Protein AF-A0AAD6N880-F1 (afdb_monomer_lite)

Secondary structure (DSSP, 8-state):
--HHHHHHHHHHHH---SS-----EEEEE--HHHHIIIIIS-TT-SS--EEESSS--TT-S-EEEEEEHHHHHHHH--EEEEETTEEEEE--SEEEEEEEGGGTEEEEEEE-

Foldseek 3Di:
DDLVVVLVVCLQQVADDPPDRRPQKDKDQAAPVCCCCQQAVDPQAPDGWDKPPPDDDLPDQKIKTKDAQVRVCSRNNFHFHDDPPDTDTDGWHIKMKMDGSPRSMIMIGTDD

Structure (mmCIF, N/CA/C/O backbone):
data_AF-A0AAD6N880-F1
#
_entry.id   AF-A0AAD6N880-F1
#
loop_
_atom_site.group_PDB
_atom_site.id
_atom_site.type_symbol
_atom_site.label_atom_id
_atom_site.label_alt_id
_atom_site.label_comp_id
_atom_site.label_asym_id
_atom_site.label_entity_id
_atom_site.label_seq_id
_atom_site.pdbx_PDB_ins_code
_atom_site.Cartn_x
_atom_site.Cartn_y
_atom_site.Cartn_z
_atom_site.occupancy
_atom_site.B_iso_or_equiv
_atom_site.auth_seq_id
_atom_site.auth_comp_id
_atom_site.auth_asym_id
_atom_site.auth_atom_id
_atom_site.pdbx_PDB_model_num
ATOM 1 N N . MET A 1 1 ? 8.605 -5.962 10.266 1.00 63.88 1 MET A N 1
ATOM 2 C CA . MET A 1 1 ? 9.066 -5.805 8.867 1.00 63.88 1 MET A CA 1
ATOM 3 C C . MET A 1 1 ? 9.481 -4.356 8.681 1.00 63.88 1 MET A C 1
ATOM 5 O O . MET A 1 1 ? 8.839 -3.508 9.282 1.00 63.88 1 MET A O 1
ATOM 9 N N . ASP A 1 2 ? 10.536 -4.065 7.920 1.00 77.88 2 ASP A N 1
ATOM 10 C CA . ASP A 1 2 ? 11.019 -2.689 7.718 1.00 77.88 2 ASP A CA 1
ATOM 11 C C . ASP A 1 2 ? 10.806 -2.175 6.276 1.00 77.88 2 ASP A C 1
ATOM 13 O O . ASP A 1 2 ? 10.476 -2.927 5.353 1.00 77.88 2 ASP A O 1
ATOM 17 N N . LYS A 1 3 ? 11.001 -0.865 6.069 1.00 77.12 3 LYS A N 1
ATOM 18 C CA . LYS A 1 3 ? 10.862 -0.201 4.759 1.00 77.12 3 LYS A CA 1
ATOM 19 C C . LYS A 1 3 ? 11.736 -0.832 3.671 1.00 77.12 3 LYS A C 1
ATOM 21 O O . LYS A 1 3 ? 11.316 -0.907 2.514 1.00 77.12 3 LYS A O 1
ATOM 26 N N . LYS A 1 4 ? 12.954 -1.253 4.017 1.00 80.75 4 LYS A N 1
ATOM 27 C CA . LYS A 1 4 ? 13.908 -1.813 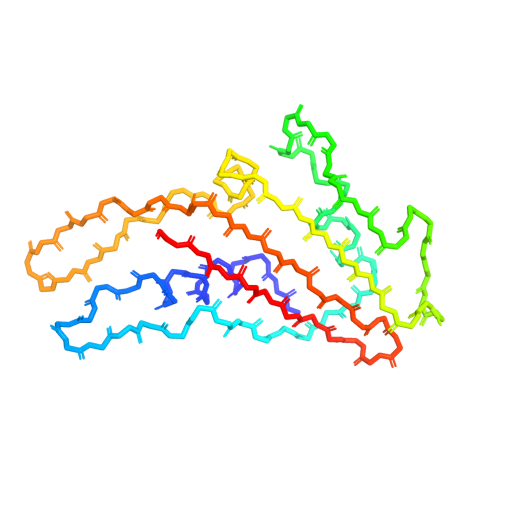3.056 1.00 80.75 4 LYS A CA 1
ATOM 28 C C . LYS A 1 4 ? 13.388 -3.147 2.527 1.00 80.75 4 LYS A C 1
ATOM 30 O O . LYS A 1 4 ? 13.339 -3.338 1.316 1.00 80.75 4 LYS A O 1
ATOM 35 N N . GLN A 1 5 ? 12.899 -4.005 3.419 1.00 81.19 5 GLN A N 1
ATOM 36 C CA . GLN A 1 5 ? 12.298 -5.291 3.069 1.00 81.19 5 GLN A CA 1
ATOM 37 C C . GLN A 1 5 ? 11.083 -5.135 2.144 1.00 81.19 5 GLN A C 1
ATOM 39 O O . GLN A 1 5 ? 10.911 -5.930 1.219 1.00 81.19 5 GLN A O 1
ATOM 44 N N . ILE A 1 6 ? 10.255 -4.104 2.354 1.00 80.19 6 ILE A N 1
ATOM 45 C CA . ILE A 1 6 ? 9.132 -3.792 1.455 1.00 80.19 6 ILE A CA 1
ATOM 46 C C . ILE A 1 6 ? 9.654 -3.372 0.076 1.00 80.19 6 ILE A C 1
ATOM 48 O O . ILE A 1 6 ? 9.222 -3.923 -0.937 1.00 80.19 6 ILE A O 1
ATOM 52 N N . GLY A 1 7 ? 10.621 -2.452 0.031 1.00 78.62 7 GLY A N 1
ATOM 53 C CA . GLY A 1 7 ? 11.231 -1.993 -1.219 1.00 78.62 7 GLY A CA 1
ATOM 54 C C . GLY A 1 7 ? 11.875 -3.122 -2.030 1.00 78.62 7 GLY A C 1
ATOM 55 O O . GLY A 1 7 ? 11.717 -3.172 -3.249 1.00 78.62 7 GLY A O 1
ATOM 56 N N . ASP A 1 8 ? 12.542 -4.068 -1.368 1.00 82.25 8 ASP A N 1
ATOM 57 C CA . ASP A 1 8 ? 13.169 -5.218 -2.028 1.00 82.25 8 ASP A CA 1
ATOM 58 C C . ASP A 1 8 ? 12.125 -6.172 -2.629 1.00 82.25 8 ASP A C 1
ATOM 60 O O . ASP A 1 8 ? 12.288 -6.639 -3.760 1.00 82.25 8 ASP A O 1
ATOM 64 N N . ARG A 1 9 ? 11.004 -6.405 -1.932 1.00 78.88 9 ARG A N 1
ATOM 65 C CA . ARG A 1 9 ? 9.887 -7.209 -2.461 1.00 78.88 9 ARG A CA 1
ATOM 66 C C . ARG A 1 9 ? 9.222 -6.549 -3.666 1.00 78.88 9 ARG A C 1
ATOM 68 O O . ARG A 1 9 ? 8.913 -7.238 -4.635 1.00 78.88 9 ARG A O 1
ATOM 75 N N . VAL A 1 10 ? 9.046 -5.229 -3.631 1.00 76.44 10 VAL A N 1
ATOM 76 C CA . VAL A 1 10 ? 8.520 -4.455 -4.767 1.00 76.44 10 VAL A CA 1
ATOM 77 C C . VAL A 1 10 ? 9.462 -4.556 -5.962 1.00 76.44 10 VAL A C 1
ATOM 79 O O . VAL A 1 10 ? 9.025 -4.859 -7.066 1.00 76.44 10 VAL A O 1
ATOM 82 N N . LYS A 1 11 ? 10.769 -4.378 -5.759 1.00 75.50 11 LYS A N 1
ATOM 83 C CA . LYS A 1 11 ? 11.759 -4.513 -6.839 1.00 75.50 11 LYS A CA 1
ATOM 84 C C . LYS A 1 11 ? 11.762 -5.906 -7.455 1.00 75.50 11 LYS A C 1
ATOM 86 O O . LYS A 1 11 ? 11.812 -6.023 -8.677 1.00 75.50 11 LYS A O 1
ATOM 91 N N . ALA A 1 12 ? 11.674 -6.949 -6.631 1.00 75.25 12 ALA A N 1
ATOM 92 C CA . ALA A 1 12 ? 11.560 -8.323 -7.109 1.00 75.25 12 ALA A CA 1
ATOM 93 C C . ALA A 1 12 ? 10.281 -8.532 -7.941 1.00 75.25 12 ALA A C 1
ATOM 95 O O . ALA A 1 12 ? 10.332 -9.186 -8.979 1.00 75.25 12 ALA A O 1
ATOM 96 N N . ALA A 1 13 ? 9.163 -7.917 -7.542 1.00 71.44 13 ALA A N 1
ATOM 97 C CA . ALA A 1 13 ? 7.916 -7.916 -8.308 1.00 71.44 13 ALA A CA 1
ATOM 98 C C . ALA A 1 13 ? 8.003 -7.135 -9.634 1.00 71.44 13 ALA A C 1
ATOM 100 O O . ALA A 1 13 ? 7.179 -7.343 -10.518 1.00 71.44 13 ALA A O 1
ATOM 101 N N . LEU A 1 14 ? 9.002 -6.270 -9.825 1.00 69.25 14 LEU A N 1
ATOM 102 C CA . LEU A 1 14 ? 9.213 -5.518 -11.069 1.00 69.25 14 LEU A CA 1
ATOM 103 C C . LEU A 1 14 ? 10.295 -6.124 -11.984 1.00 69.25 14 LEU A C 1
ATOM 105 O O . LEU A 1 14 ? 10.435 -5.674 -13.115 1.00 69.25 14 LEU A O 1
ATOM 109 N N . ALA A 1 15 ? 11.025 -7.156 -11.534 1.00 68.25 15 ALA A N 1
ATOM 110 C CA . ALA A 1 15 ? 12.071 -7.883 -12.271 1.00 68.25 15 ALA A CA 1
ATOM 111 C C . ALA A 1 15 ? 11.705 -8.279 -13.725 1.00 68.25 15 ALA A C 1
ATOM 113 O O . ALA A 1 15 ? 10.754 -9.008 -13.963 1.00 68.25 15 ALA A O 1
ATOM 114 N N . LEU A 1 16 ? 12.478 -7.885 -14.737 1.00 62.75 16 LEU A N 1
ATOM 115 C CA . LEU A 1 16 ? 12.174 -8.292 -16.115 1.00 62.75 16 LEU A CA 1
ATOM 116 C C . LEU A 1 16 ? 12.404 -9.800 -16.293 1.00 62.75 16 LEU A C 1
ATOM 118 O O . LEU A 1 16 ? 13.547 -10.249 -16.382 1.00 62.75 16 LEU A O 1
ATOM 122 N N . ASN A 1 17 ? 11.321 -10.568 -16.388 1.00 61.41 17 ASN A N 1
ATOM 123 C CA . ASN A 1 17 ? 11.355 -11.992 -16.692 1.00 61.41 17 ASN A CA 1
ATOM 124 C C . ASN A 1 17 ? 11.024 -12.221 -18.169 1.00 61.41 17 ASN A C 1
ATOM 126 O O . ASN A 1 17 ? 10.001 -11.771 -18.674 1.00 61.41 17 ASN A O 1
ATOM 130 N N . LYS A 1 18 ? 11.905 -12.941 -18.875 1.00 51.81 18 LYS A N 1
ATOM 131 C CA . LYS A 1 18 ? 11.849 -13.114 -20.340 1.00 51.81 18 LYS A CA 1
ATOM 132 C C . LYS A 1 18 ? 10.547 -13.765 -20.838 1.00 51.81 18 LYS A C 1
ATOM 134 O O . LYS A 1 18 ? 10.148 -13.508 -21.967 1.00 51.81 18 LYS A O 1
ATOM 139 N N . TYR A 1 19 ? 9.906 -14.592 -20.008 1.00 53.75 19 TYR A N 1
ATOM 140 C CA . TYR A 1 19 ? 8.728 -15.384 -20.384 1.00 53.75 19 TYR A CA 1
ATOM 141 C C . TYR A 1 19 ? 7.609 -15.386 -19.329 1.00 53.75 19 TYR A C 1
ATOM 143 O O . TYR A 1 19 ? 6.661 -16.152 -19.461 1.00 53.75 19 TYR A O 1
ATOM 151 N N . ALA A 1 20 ? 7.713 -14.581 -18.267 1.00 52.75 20 ALA A N 1
ATOM 152 C CA . ALA A 1 20 ? 6.742 -14.596 -17.174 1.00 52.75 20 ALA A CA 1
ATOM 153 C C . ALA A 1 20 ? 6.414 -13.180 -16.700 1.00 52.75 20 ALA A C 1
ATOM 155 O O . ALA A 1 20 ? 7.302 -12.342 -16.553 1.00 52.75 20 ALA A O 1
ATOM 156 N N . LEU A 1 21 ? 5.135 -12.943 -16.408 1.00 54.72 21 LEU A N 1
ATOM 157 C CA . LEU A 1 21 ? 4.719 -11.813 -15.587 1.00 54.72 21 LEU A CA 1
ATOM 158 C C . LEU A 1 21 ? 5.177 -12.083 -14.153 1.00 54.72 21 LEU A C 1
ATOM 160 O O . LEU A 1 21 ? 4.976 -13.179 -13.624 1.00 54.72 21 LEU A O 1
ATOM 164 N N . ASN A 1 22 ? 5.789 -11.099 -13.505 1.00 64.38 22 ASN A N 1
ATOM 165 C CA . ASN A 1 22 ? 6.071 -11.235 -12.083 1.00 64.38 22 ASN A CA 1
ATOM 166 C C . ASN A 1 22 ? 4.789 -11.237 -11.270 1.00 64.38 22 ASN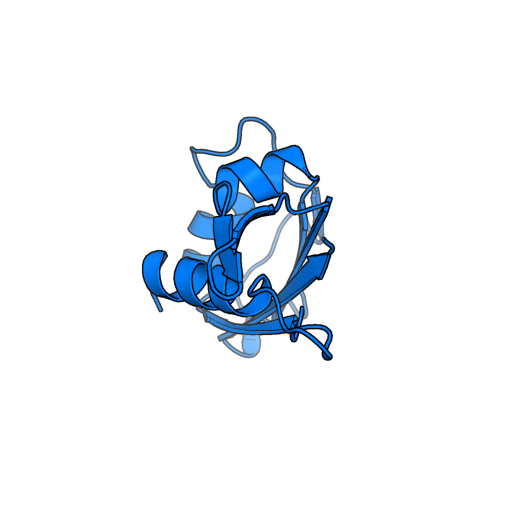 A C 1
ATOM 168 O O . ASN A 1 22 ? 3.787 -10.629 -11.646 1.00 64.38 22 ASN A O 1
ATOM 172 N N . ARG A 1 23 ? 4.864 -11.837 -10.080 1.00 62.88 23 ARG A N 1
ATOM 173 C CA . ARG A 1 23 ? 3.843 -11.615 -9.062 1.00 62.88 23 ARG A CA 1
ATOM 174 C C . ARG A 1 23 ? 3.785 -10.133 -8.721 1.00 62.88 23 ARG A C 1
ATOM 176 O O . ARG A 1 23 ? 4.679 -9.606 -8.073 1.00 62.88 23 ARG A O 1
ATOM 183 N N . THR A 1 24 ? 2.683 -9.509 -9.102 1.00 76.75 24 THR A N 1
ATOM 184 C CA . THR A 1 24 ? 2.325 -8.133 -8.760 1.00 76.75 24 THR A CA 1
ATOM 185 C C . THR A 1 24 ? 1.620 -8.018 -7.408 1.00 76.75 24 THR A C 1
ATOM 187 O O . THR A 1 24 ? 1.233 -6.925 -7.004 1.00 76.75 24 THR A O 1
ATOM 190 N N . VAL A 1 25 ? 1.463 -9.141 -6.697 1.00 85.00 25 VAL A N 1
ATOM 191 C CA . VAL A 1 25 ? 0.839 -9.209 -5.373 1.00 85.00 25 VAL A CA 1
ATOM 192 C C . VAL A 1 25 ? 1.881 -9.554 -4.323 1.00 85.00 25 VAL A C 1
ATOM 194 O O . VAL A 1 25 ? 2.510 -10.615 -4.382 1.00 85.00 25 VAL A O 1
ATOM 197 N N . ILE A 1 26 ? 2.035 -8.680 -3.333 1.00 86.62 26 ILE A N 1
ATOM 198 C CA . ILE A 1 26 ? 2.997 -8.830 -2.242 1.00 86.62 26 ILE A CA 1
ATOM 199 C C . ILE A 1 26 ? 2.232 -8.923 -0.926 1.00 86.62 26 ILE A C 1
ATOM 201 O O . ILE A 1 26 ? 1.493 -8.013 -0.570 1.00 86.62 26 ILE A O 1
ATOM 205 N N . ASN A 1 27 ? 2.436 -10.008 -0.179 1.00 89.44 27 ASN A N 1
ATOM 206 C CA . ASN A 1 27 ? 1.876 -10.166 1.164 1.00 89.44 27 ASN A CA 1
ATOM 207 C C . ASN A 1 27 ? 2.875 -9.655 2.210 1.00 89.44 27 ASN A C 1
ATOM 209 O O . ASN A 1 27 ? 4.066 -9.970 2.126 1.00 89.44 27 ASN A O 1
ATOM 213 N N . LEU A 1 28 ? 2.398 -8.909 3.201 1.00 90.62 28 LEU A N 1
ATOM 214 C CA . LEU A 1 28 ? 3.180 -8.326 4.289 1.00 90.62 28 LEU A CA 1
ATOM 215 C C . LEU A 1 28 ? 2.566 -8.704 5.642 1.00 90.62 28 LEU A C 1
ATOM 217 O O . LEU A 1 28 ? 1.345 -8.786 5.763 1.00 90.62 28 LEU A O 1
ATOM 221 N N . GLN A 1 29 ? 3.418 -8.887 6.651 1.00 93.00 29 GLN A N 1
ATOM 222 C CA . GLN A 1 29 ? 3.019 -8.896 8.060 1.00 93.00 29 GLN A CA 1
ATOM 223 C C . GLN A 1 29 ? 3.398 -7.550 8.668 1.00 93.00 29 GLN A C 1
ATOM 225 O O . GLN A 1 29 ? 4.560 -7.138 8.587 1.00 93.00 29 GLN A O 1
ATOM 230 N N . ILE A 1 30 ? 2.400 -6.857 9.198 1.00 93.50 30 ILE A N 1
ATOM 231 C CA . ILE A 1 30 ? 2.468 -5.442 9.540 1.00 93.50 30 ILE A CA 1
ATOM 232 C C . ILE A 1 30 ? 1.390 -5.121 10.573 1.00 93.50 30 ILE A C 1
ATOM 234 O O . ILE A 1 30 ? 0.264 -5.595 10.448 1.00 93.50 30 ILE A O 1
ATOM 238 N N . ASP A 1 31 ? 1.743 -4.335 11.584 1.00 93.62 31 ASP A N 1
ATOM 239 C CA . ASP A 1 31 ? 0.792 -3.800 12.557 1.00 93.62 31 ASP A CA 1
ATOM 240 C C . ASP A 1 31 ? 0.163 -2.482 12.071 1.00 93.62 31 ASP A C 1
ATOM 242 O O . ASP A 1 31 ? 0.626 -1.848 11.118 1.00 93.62 31 ASP A O 1
ATOM 246 N N . THR A 1 32 ? -0.921 -2.073 12.725 1.00 94.25 32 THR A N 1
ATOM 247 C CA . THR A 1 32 ? -1.706 -0.890 12.350 1.00 94.25 32 THR A CA 1
ATOM 248 C C . THR A 1 32 ? -0.907 0.404 12.472 1.00 94.25 32 THR A C 1
ATOM 250 O O . THR A 1 32 ? -1.052 1.289 11.627 1.00 94.25 32 THR A O 1
ATOM 253 N N . ALA A 1 33 ? -0.027 0.509 13.471 1.00 93.19 33 ALA A N 1
ATOM 254 C CA . ALA A 1 33 ? 0.801 1.691 13.682 1.00 93.19 33 ALA A CA 1
ATOM 255 C C . ALA A 1 33 ? 1.788 1.887 12.524 1.00 93.19 33 ALA A C 1
ATOM 257 O O . ALA A 1 33 ? 1.841 2.958 11.919 1.00 93.19 33 ALA A O 1
ATOM 258 N N . PHE A 1 34 ? 2.523 0.839 12.151 1.00 92.25 34 PHE A N 1
ATOM 259 C CA . PHE A 1 34 ? 3.445 0.891 11.025 1.00 92.25 34 PHE A CA 1
ATOM 260 C C . PHE A 1 34 ? 2.697 1.050 9.699 1.00 92.25 34 PHE A C 1
ATOM 262 O O . PHE A 1 34 ? 3.164 1.789 8.833 1.00 92.25 34 PHE A O 1
ATOM 269 N N . PHE A 1 35 ? 1.527 0.421 9.533 1.00 94.50 35 PHE A N 1
ATOM 270 C CA . PHE A 1 35 ? 0.685 0.627 8.352 1.00 94.50 35 PHE A CA 1
ATOM 271 C C . PHE A 1 35 ? 0.311 2.100 8.177 1.00 94.50 35 PHE A C 1
ATOM 273 O O . PHE A 1 35 ? 0.529 2.662 7.102 1.00 94.50 35 PHE A O 1
ATOM 280 N N . ARG A 1 36 ? -0.190 2.732 9.240 1.00 93.81 36 ARG A N 1
ATOM 281 C CA . ARG A 1 36 ? -0.584 4.140 9.247 1.00 93.81 36 ARG A CA 1
ATOM 282 C C . ARG A 1 36 ? 0.603 5.049 8.928 1.00 93.81 36 ARG A C 1
ATOM 284 O O . ARG A 1 36 ? 0.544 5.791 7.952 1.00 93.81 36 ARG A O 1
ATOM 291 N N . THR A 1 37 ? 1.714 4.911 9.648 1.00 91.94 37 THR A N 1
ATOM 292 C CA . THR A 1 37 ? 2.914 5.734 9.422 1.00 91.94 37 THR A CA 1
ATOM 293 C C . THR A 1 37 ? 3.502 5.545 8.023 1.00 91.94 37 THR A C 1
ATOM 295 O O . THR A 1 37 ? 3.995 6.491 7.414 1.00 91.94 37 THR A O 1
ATOM 298 N N . PHE A 1 38 ? 3.484 4.319 7.492 1.00 91.19 38 PHE A N 1
ATOM 299 C CA . PHE A 1 38 ? 4.133 4.030 6.218 1.00 91.19 38 PHE A CA 1
ATOM 300 C C . PHE A 1 38 ? 3.264 4.359 5.003 1.00 91.19 38 PHE A C 1
ATOM 302 O O . PHE A 1 38 ? 3.794 4.887 4.027 1.00 91.19 38 PHE A O 1
ATOM 309 N N . PHE A 1 39 ? 1.971 4.031 5.025 1.00 92.19 39 PHE A N 1
ATOM 310 C CA . PHE A 1 39 ? 1.094 4.139 3.853 1.00 92.19 39 PHE A CA 1
ATOM 311 C C . PHE A 1 39 ? 0.161 5.352 3.880 1.00 92.19 39 PHE A C 1
ATOM 313 O O . PHE A 1 39 ? -0.315 5.739 2.818 1.00 92.19 39 PHE A O 1
ATOM 320 N N . VAL A 1 40 ? -0.103 5.941 5.048 1.00 91.38 40 VAL A N 1
ATOM 321 C CA . VAL A 1 40 ? -1.114 7.000 5.209 1.00 91.38 40 VAL A CA 1
ATOM 322 C C . VAL A 1 40 ? -0.451 8.323 5.573 1.00 91.38 40 VAL A C 1
ATOM 324 O O . VAL A 1 40 ? -0.482 9.264 4.786 1.00 91.38 40 VAL A O 1
ATOM 327 N N . ASP A 1 41 ? 0.240 8.354 6.711 1.00 90.50 41 ASP A N 1
ATOM 328 C CA . ASP A 1 41 ? 0.798 9.567 7.324 1.00 90.50 41 ASP A CA 1
ATOM 329 C C . ASP A 1 41 ? 2.263 9.804 6.910 1.00 90.50 41 ASP A C 1
ATOM 331 O O . ASP A 1 41 ? 3.074 10.347 7.659 1.00 90.50 41 ASP A O 1
ATOM 335 N N . ASN A 1 42 ? 2.634 9.343 5.716 1.00 87.31 42 ASN A N 1
ATOM 336 C CA . ASN A 1 42 ? 4.013 9.376 5.249 1.00 87.31 42 ASN A CA 1
ATOM 337 C C . ASN A 1 42 ? 4.396 10.780 4.764 1.00 87.31 42 ASN A C 1
ATOM 339 O O . ASN A 1 42 ? 3.870 11.265 3.763 1.00 87.31 42 ASN A O 1
ATOM 343 N N . ASP A 1 43 ? 5.377 11.390 5.428 1.00 85.19 43 ASP A N 1
ATOM 344 C CA . ASP A 1 43 ? 5.900 12.736 5.157 1.00 85.19 43 ASP A CA 1
ATOM 345 C C . ASP A 1 43 ? 6.490 12.920 3.748 1.00 85.19 43 ASP A C 1
ATOM 347 O O . ASP A 1 43 ? 6.671 14.045 3.283 1.00 85.19 43 ASP A O 1
ATOM 351 N N . LYS A 1 44 ? 6.780 11.821 3.044 1.00 83.06 44 LYS A N 1
ATOM 352 C CA . LYS A 1 44 ? 7.292 11.845 1.666 1.00 83.06 44 LYS A CA 1
ATOM 353 C C . LYS A 1 44 ? 6.207 11.971 0.605 1.00 83.06 44 LYS A C 1
ATOM 355 O O . LYS A 1 44 ? 6.548 12.158 -0.562 1.00 83.06 44 LYS A O 1
ATOM 360 N N . LEU A 1 45 ? 4.937 11.819 0.972 1.00 85.50 45 LEU A N 1
ATOM 361 C CA . LEU A 1 45 ? 3.823 11.945 0.040 1.00 85.50 45 LEU A CA 1
ATOM 362 C C . LEU A 1 45 ? 3.449 13.418 -0.102 1.00 85.50 45 LEU A C 1
ATOM 364 O O . LEU A 1 45 ? 3.104 14.085 0.869 1.00 85.50 45 LEU A O 1
ATOM 368 N N . SER A 1 46 ? 3.479 13.929 -1.332 1.00 85.44 46 SER A N 1
ATOM 369 C CA . SER A 1 46 ? 3.152 15.337 -1.599 1.00 85.44 46 SER A CA 1
ATOM 370 C C . SER A 1 46 ? 1.657 15.650 -1.479 1.00 85.44 46 SER A C 1
ATOM 372 O O . SER A 1 46 ? 1.267 16.817 -1.401 1.00 85.44 46 SER A O 1
ATOM 374 N N . LYS A 1 47 ? 0.805 14.618 -1.492 1.00 87.00 47 LYS A N 1
ATOM 375 C CA . LYS A 1 47 ? -0.655 14.722 -1.403 1.00 87.00 47 LYS A CA 1
ATOM 376 C C . LYS A 1 47 ? -1.233 13.607 -0.531 1.00 87.00 47 LYS A C 1
ATOM 378 O O . LYS A 1 47 ? -0.724 12.484 -0.611 1.00 87.00 47 LYS A O 1
ATOM 383 N N . PRO A 1 48 ? -2.337 13.874 0.194 1.00 86.50 48 PRO A N 1
ATOM 384 C CA . PRO A 1 48 ? -3.073 12.846 0.920 1.00 86.50 48 PRO A CA 1
ATOM 385 C C . PRO A 1 48 ? -3.462 11.671 0.017 1.00 86.50 48 PRO A C 1
ATOM 387 O O . PRO A 1 48 ? -3.768 11.847 -1.168 1.00 86.50 48 PRO A O 1
ATOM 390 N N . VAL A 1 49 ? -3.448 10.468 0.581 1.00 90.00 49 VAL A N 1
ATOM 391 C CA . VAL A 1 49 ? -3.885 9.244 -0.100 1.00 90.00 49 VAL A CA 1
ATOM 392 C C . VAL A 1 49 ? -5.381 9.026 0.082 1.00 90.00 49 VAL A C 1
ATOM 394 O O . VAL A 1 49 ? -5.962 9.427 1.090 1.00 90.00 49 VAL A O 1
ATOM 397 N N . SER A 1 50 ? -6.002 8.366 -0.896 1.00 91.75 50 SER A N 1
ATOM 398 C CA . SER A 1 50 ? -7.373 7.885 -0.745 1.00 91.75 50 SER A CA 1
ATOM 399 C C . SER A 1 50 ? -7.350 6.663 0.165 1.00 91.75 50 SER A C 1
ATOM 401 O O . SER A 1 50 ? -6.757 5.642 -0.190 1.00 91.75 50 SER A O 1
ATOM 403 N N . ILE A 1 51 ? -7.958 6.784 1.343 1.00 94.88 51 ILE A N 1
ATOM 404 C CA . ILE A 1 51 ? -8.070 5.709 2.326 1.00 94.88 51 ILE A CA 1
ATOM 405 C C . ILE A 1 51 ? -9.533 5.460 2.682 1.00 94.88 51 ILE A C 1
ATOM 407 O O . ILE A 1 51 ? -10.305 6.396 2.887 1.00 94.88 51 ILE A O 1
ATOM 411 N N . THR A 1 52 ? -9.914 4.187 2.748 1.00 95.56 52 THR A N 1
ATOM 412 C CA . THR A 1 52 ? -11.257 3.747 3.134 1.00 95.56 52 THR A CA 1
ATOM 413 C C . THR A 1 52 ? -11.168 2.600 4.147 1.00 95.56 52 THR A C 1
ATOM 415 O O . THR A 1 52 ? -10.566 1.574 3.822 1.00 95.56 52 THR A O 1
ATOM 418 N N . PRO A 1 53 ? -11.786 2.714 5.336 1.00 95.00 53 PRO A N 1
ATOM 419 C CA . PRO A 1 53 ? -12.436 3.913 5.880 1.00 95.00 53 PRO A CA 1
ATOM 420 C C . PRO A 1 53 ? -11.415 4.992 6.288 1.00 95.00 53 PRO A C 1
ATOM 422 O O . PRO A 1 53 ? -10.240 4.696 6.490 1.00 95.00 53 PRO A O 1
ATOM 425 N N . THR A 1 54 ? -11.860 6.247 6.408 1.00 91.88 54 THR A N 1
ATOM 426 C CA . THR A 1 54 ? -10.996 7.383 6.793 1.00 91.88 54 THR A CA 1
ATOM 427 C C . THR A 1 54 ? -10.431 7.235 8.205 1.00 91.88 54 THR A C 1
ATOM 429 O O . THR A 1 54 ? -9.259 7.518 8.448 1.00 91.88 54 THR A O 1
ATOM 432 N N . GLU A 1 55 ? -11.252 6.744 9.127 1.00 92.12 55 GLU A N 1
ATOM 433 C CA . GLU A 1 55 ? -10.855 6.405 10.488 1.00 92.12 55 GLU A CA 1
ATOM 434 C C . GLU A 1 55 ? -10.865 4.886 10.641 1.00 92.12 55 GLU A C 1
ATOM 436 O O . GLU A 1 55 ? -11.806 4.217 10.213 1.00 92.12 55 GLU A O 1
ATOM 441 N N . PHE A 1 56 ? -9.794 4.341 11.212 1.00 95.06 56 PHE A N 1
ATOM 442 C CA . PHE A 1 56 ? -9.625 2.909 11.424 1.00 95.06 56 PHE A CA 1
ATOM 443 C C . PHE A 1 56 ? -8.691 2.646 12.603 1.00 95.06 56 PHE A C 1
ATOM 445 O O . PHE A 1 56 ? -7.813 3.458 12.922 1.00 95.06 56 PHE A O 1
ATOM 452 N N . ASP A 1 57 ? -8.865 1.469 13.185 1.00 93.69 57 ASP A N 1
ATOM 453 C CA . ASP A 1 57 ? -8.142 0.937 14.333 1.00 93.69 57 ASP A CA 1
ATOM 454 C C . ASP A 1 57 ? -7.875 -0.574 14.165 1.00 93.69 57 ASP A C 1
ATOM 456 O O . ASP A 1 57 ? -8.123 -1.155 13.104 1.00 93.69 57 ASP A O 1
ATOM 460 N N . ASP A 1 58 ? -7.386 -1.226 15.223 1.00 93.19 58 ASP A N 1
ATOM 461 C CA . ASP A 1 58 ? -7.094 -2.667 15.235 1.00 93.19 58 ASP A CA 1
ATOM 462 C C . ASP A 1 58 ? -8.341 -3.559 15.102 1.00 93.19 58 ASP A C 1
ATOM 464 O O . ASP A 1 58 ? -8.225 -4.741 14.769 1.00 93.19 58 ASP A O 1
ATOM 468 N N . THR A 1 59 ? -9.537 -3.011 15.337 1.00 94.56 59 THR A N 1
ATOM 469 C CA . THR A 1 59 ? -10.814 -3.738 15.242 1.00 94.56 59 THR A CA 1
ATOM 470 C C . THR A 1 59 ? -11.458 -3.620 13.863 1.00 94.56 59 THR A C 1
ATOM 472 O O . THR A 1 59 ? -12.365 -4.383 13.522 1.00 94.56 59 THR A O 1
ATOM 475 N N . SER A 1 60 ? -10.963 -2.693 13.042 1.00 96.19 60 SER A N 1
ATOM 476 C CA . SER A 1 60 ? -11.486 -2.439 11.708 1.00 96.19 60 SER A CA 1
ATOM 477 C C . SER A 1 60 ? -11.303 -3.674 10.808 1.00 96.19 60 SER A C 1
ATOM 479 O O . SER A 1 60 ? -10.222 -4.270 10.771 1.00 96.19 60 SER A O 1
ATOM 481 N N . PRO A 1 61 ? -12.339 -4.096 10.057 1.00 94.44 61 PRO A N 1
ATOM 482 C CA . PRO A 1 61 ? -12.309 -5.371 9.337 1.00 94.44 61 PRO A CA 1
ATOM 483 C C . PRO A 1 61 ? -11.354 -5.355 8.139 1.00 94.44 61 PRO A C 1
ATOM 485 O O . PRO A 1 61 ? -10.674 -6.347 7.859 1.00 94.44 61 PRO A O 1
ATOM 488 N N . VAL A 1 62 ? -11.316 -4.237 7.415 1.00 96.81 62 VAL A N 1
ATOM 489 C CA . VAL A 1 62 ? -10.446 -4.021 6.262 1.00 96.81 62 VAL A CA 1
ATOM 490 C C . VAL A 1 62 ? -10.200 -2.529 6.080 1.00 96.81 62 VAL A C 1
ATOM 492 O O . VAL A 1 62 ? -11.097 -1.717 6.299 1.00 96.81 62 VAL A O 1
ATOM 495 N N . VAL A 1 63 ? -8.987 -2.190 5.661 1.00 96.88 63 VAL A N 1
ATOM 496 C CA . VAL A 1 63 ? -8.574 -0.833 5.308 1.00 96.88 63 VAL A CA 1
ATOM 497 C C . VAL A 1 63 ? -7.940 -0.886 3.929 1.00 96.88 63 VAL A C 1
ATOM 499 O O . VAL A 1 63 ? -7.092 -1.737 3.661 1.00 96.88 63 VAL A O 1
ATOM 502 N N . VAL A 1 64 ? -8.358 0.000 3.037 1.00 96.38 64 VAL A N 1
ATOM 503 C CA . VAL A 1 64 ? -7.867 0.068 1.661 1.00 96.38 64 VAL A CA 1
ATOM 504 C C . VAL A 1 64 ? -7.234 1.427 1.433 1.00 96.38 64 VAL A C 1
ATOM 506 O O . VAL A 1 64 ? -7.834 2.445 1.766 1.00 96.38 64 VAL A O 1
ATOM 509 N N . VAL A 1 65 ? -6.032 1.433 0.860 1.00 95.25 65 VAL A N 1
ATOM 510 C CA . VAL A 1 65 ? -5.330 2.650 0.447 1.00 95.25 65 VAL A CA 1
ATOM 511 C C . VAL A 1 65 ? -4.967 2.549 -1.023 1.00 95.25 65 VAL A C 1
ATOM 513 O O . VAL A 1 65 ? -4.341 1.577 -1.455 1.00 95.25 65 VAL A O 1
ATOM 516 N N . GLU A 1 66 ? -5.334 3.570 -1.785 1.00 92.81 66 GLU A N 1
ATOM 517 C CA . GLU A 1 66 ? -5.065 3.656 -3.214 1.00 92.81 66 GLU A CA 1
ATOM 518 C C . GLU A 1 66 ? -4.036 4.745 -3.506 1.00 92.81 66 GLU A C 1
ATOM 520 O O . GLU A 1 66 ? -4.122 5.876 -3.026 1.00 92.81 66 GLU A O 1
ATOM 525 N N . PHE A 1 67 ? -3.059 4.392 -4.336 1.00 90.69 67 PHE A N 1
ATOM 526 C CA . PHE A 1 67 ? -1.975 5.265 -4.748 1.00 90.69 67 PHE A CA 1
ATOM 527 C C . PHE A 1 67 ? -2.032 5.473 -6.255 1.00 90.69 67 PHE A C 1
ATOM 529 O O . PHE A 1 67 ? -1.980 4.520 -7.043 1.00 90.69 67 PHE A O 1
ATOM 536 N N . SER A 1 68 ? -2.043 6.742 -6.658 1.00 86.69 68 SER A N 1
ATOM 537 C CA . SER A 1 68 ? -1.762 7.120 -8.042 1.00 86.69 68 SER A CA 1
ATOM 538 C C . SER A 1 68 ? -0.324 6.751 -8.437 1.00 86.69 68 SER A C 1
ATOM 540 O O . SER A 1 68 ? 0.543 6.576 -7.577 1.00 86.69 68 SER A O 1
ATOM 542 N N . ARG A 1 69 ? -0.033 6.720 -9.746 1.00 82.56 69 ARG A N 1
ATOM 543 C CA . ARG A 1 69 ? 1.331 6.580 -10.298 1.00 82.56 69 ARG A CA 1
ATOM 544 C C . ARG A 1 69 ? 2.368 7.424 -9.554 1.00 82.56 69 ARG A C 1
ATOM 546 O O . ARG A 1 69 ? 3.447 6.937 -9.227 1.00 82.56 69 ARG A O 1
ATOM 553 N N . HIS A 1 70 ? 2.042 8.695 -9.318 1.00 84.00 70 HIS A N 1
ATOM 554 C CA . HIS A 1 70 ? 2.963 9.644 -8.699 1.00 84.00 70 HIS A CA 1
ATOM 555 C C . HIS A 1 70 ? 3.241 9.279 -7.239 1.00 84.00 70 HIS A C 1
ATOM 557 O O . HIS A 1 70 ? 4.396 9.144 -6.852 1.00 84.00 70 HIS A O 1
ATOM 563 N N . GLN A 1 71 ? 2.192 9.027 -6.453 1.00 87.31 71 GLN A N 1
ATOM 564 C CA . GLN A 1 71 ? 2.321 8.682 -5.033 1.00 87.31 71 GLN A CA 1
ATOM 565 C C . GLN A 1 71 ? 2.993 7.318 -4.829 1.00 87.31 71 GLN A C 1
ATOM 567 O O . GLN A 1 71 ? 3.822 7.159 -3.937 1.00 87.31 71 GLN A O 1
ATOM 572 N N . ALA A 1 72 ? 2.699 6.332 -5.684 1.00 83.88 72 ALA A N 1
ATOM 573 C CA . ALA A 1 72 ? 3.376 5.037 -5.650 1.00 83.88 72 ALA A CA 1
ATOM 574 C C . ALA A 1 72 ? 4.888 5.187 -5.912 1.00 83.88 72 ALA A C 1
ATOM 576 O O . ALA A 1 72 ? 5.701 4.539 -5.247 1.00 83.88 72 ALA A O 1
ATOM 577 N N . ALA A 1 73 ? 5.270 6.073 -6.840 1.00 79.12 73 ALA A N 1
ATOM 578 C CA . ALA A 1 73 ? 6.666 6.392 -7.121 1.00 79.12 73 ALA A CA 1
ATOM 579 C C . ALA A 1 73 ? 7.339 7.191 -5.990 1.00 79.12 73 ALA A C 1
ATOM 581 O O . ALA A 1 73 ? 8.504 6.937 -5.699 1.00 79.12 73 ALA A O 1
ATOM 582 N N . GLU A 1 74 ? 6.636 8.112 -5.328 1.00 84.25 74 GLU A N 1
ATOM 583 C CA . GLU A 1 74 ? 7.144 8.820 -4.140 1.00 84.25 74 GLU A CA 1
ATOM 584 C C . GLU A 1 74 ? 7.394 7.855 -2.973 1.00 84.25 74 GLU A C 1
ATOM 586 O O . GLU A 1 74 ? 8.438 7.914 -2.317 1.00 84.25 74 GLU A O 1
ATOM 591 N N . LEU A 1 75 ? 6.465 6.921 -2.741 1.00 82.44 75 LEU A N 1
ATOM 592 C CA . LEU A 1 75 ? 6.543 5.990 -1.620 1.00 82.44 75 LEU A CA 1
ATOM 593 C C . LEU A 1 75 ? 7.666 4.958 -1.791 1.00 82.44 75 LEU A C 1
ATOM 595 O O . LEU A 1 75 ? 8.455 4.718 -0.869 1.00 82.44 75 LEU A O 1
ATOM 599 N N . LEU A 1 76 ? 7.712 4.318 -2.962 1.00 76.12 76 LEU A N 1
ATOM 600 C CA . LEU A 1 76 ? 8.558 3.149 -3.226 1.00 76.12 76 LEU A CA 1
ATOM 601 C C . LEU A 1 76 ? 9.792 3.471 -4.077 1.00 76.12 76 LEU A C 1
ATOM 603 O O . LEU A 1 76 ? 10.711 2.653 -4.170 1.00 76.12 76 LEU A O 1
ATOM 607 N N . GLY A 1 77 ? 9.849 4.671 -4.652 1.00 67.44 77 GLY A N 1
ATOM 608 C CA . GLY A 1 77 ? 10.892 5.085 -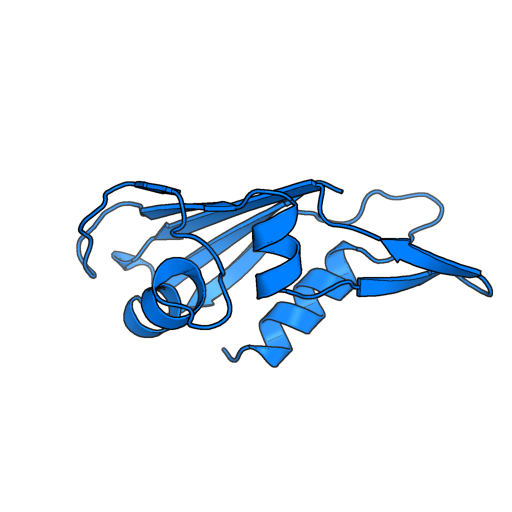5.578 1.00 67.44 77 GLY A CA 1
ATOM 609 C C . GLY A 1 77 ? 10.718 4.498 -6.979 1.00 67.44 77 GLY A C 1
ATOM 610 O O . GLY A 1 77 ? 9.894 3.622 -7.248 1.00 67.44 77 GLY A O 1
ATOM 611 N N . VAL A 1 78 ? 11.559 4.968 -7.897 1.00 63.06 78 VAL A N 1
ATOM 612 C CA . VAL A 1 78 ? 11.692 4.378 -9.230 1.00 63.06 78 VAL A CA 1
ATOM 613 C C . VAL A 1 78 ? 12.631 3.178 -9.140 1.00 63.06 78 VAL A C 1
ATOM 615 O O . VAL A 1 78 ? 13.786 3.303 -8.724 1.00 63.06 78 VAL A O 1
ATOM 618 N N . SER A 1 79 ? 12.151 2.001 -9.537 1.00 58.41 79 SER A N 1
ATOM 619 C CA . SER A 1 79 ? 12.974 0.794 -9.536 1.00 58.41 79 SER A CA 1
ATOM 620 C C . SER A 1 79 ? 13.701 0.655 -10.871 1.00 58.41 79 SER A C 1
ATOM 622 O O . SER A 1 79 ? 13.087 0.449 -11.918 1.00 58.41 79 SER A O 1
ATOM 624 N N . LYS A 1 80 ? 15.036 0.756 -10.841 1.00 56.12 80 LYS A N 1
ATOM 625 C CA . LYS A 1 80 ? 15.875 0.274 -11.943 1.00 56.12 80 LYS A CA 1
ATOM 626 C C . LYS A 1 80 ? 15.882 -1.241 -11.888 1.00 56.12 80 LYS A C 1
ATOM 628 O O . LYS A 1 80 ? 16.352 -1.827 -10.913 1.00 56.12 80 LYS A O 1
ATOM 633 N N . VAL A 1 81 ? 15.361 -1.858 -12.934 1.00 57.12 81 VAL A N 1
ATOM 634 C CA . VAL A 1 81 ? 15.243 -3.303 -13.022 1.00 57.12 81 VAL A CA 1
ATOM 635 C C . VAL A 1 81 ? 16.241 -3.819 -14.050 1.00 57.12 81 VAL A C 1
ATOM 637 O O . VAL A 1 81 ? 16.300 -3.333 -15.181 1.00 57.12 81 VAL A O 1
ATOM 640 N N . LYS A 1 82 ? 17.042 -4.812 -13.656 1.00 52.06 82 LYS A N 1
ATOM 641 C CA . LYS A 1 82 ? 18.006 -5.476 -14.537 1.00 52.06 82 LYS A CA 1
ATOM 642 C C . LYS A 1 82 ? 17.364 -6.709 -15.177 1.00 52.06 82 LYS A C 1
ATOM 644 O O . LYS A 1 82 ? 16.856 -7.568 -14.466 1.00 52.06 82 LYS A O 1
ATOM 649 N N . GLY A 1 83 ? 17.424 -6.802 -16.504 1.00 55.81 83 GLY A N 1
ATOM 650 C CA . GLY A 1 83 ? 17.052 -7.981 -17.289 1.00 55.81 83 GLY A CA 1
ATOM 651 C C . GLY A 1 83 ? 18.207 -8.375 -18.211 1.00 55.81 83 GLY A C 1
ATOM 652 O O . GLY A 1 83 ? 18.392 -7.784 -19.276 1.00 55.81 83 GLY A O 1
ATOM 653 N N . GLY A 1 84 ? 19.028 -9.343 -17.795 1.00 64.12 84 GLY A N 1
ATOM 654 C CA . GLY A 1 84 ? 20.273 -9.681 -18.497 1.00 64.12 84 GLY A CA 1
ATOM 655 C C . GLY A 1 84 ? 21.257 -8.501 -18.519 1.00 64.12 84 GLY A C 1
ATOM 656 O O . GLY A 1 84 ? 21.573 -7.938 -17.470 1.00 64.12 84 GLY A O 1
ATOM 657 N N . ASN A 1 85 ? 21.712 -8.100 -19.711 1.00 66.25 85 ASN A N 1
ATOM 658 C CA . ASN A 1 85 ? 22.581 -6.927 -19.907 1.00 66.25 85 ASN A CA 1
ATOM 659 C C . ASN A 1 85 ? 21.809 -5.603 -20.053 1.00 66.25 85 ASN A C 1
ATOM 661 O O . ASN A 1 85 ? 22.429 -4.550 -20.181 1.00 66.25 85 ASN A O 1
ATOM 665 N N . ARG A 1 86 ? 20.469 -5.631 -20.055 1.00 57.81 86 ARG A N 1
ATOM 666 C CA . ARG A 1 86 ? 19.639 -4.428 -20.193 1.00 57.81 86 ARG A CA 1
ATOM 667 C C . ARG A 1 86 ? 19.183 -3.933 -18.822 1.00 57.81 86 ARG A C 1
ATOM 669 O O . ARG A 1 86 ? 18.724 -4.710 -17.986 1.00 57.81 86 ARG A O 1
ATOM 676 N N . LEU A 1 87 ? 19.293 -2.626 -18.611 1.00 59.78 87 LEU A N 1
ATOM 677 C CA . LEU A 1 87 ? 18.670 -1.914 -17.499 1.00 59.78 87 LEU A CA 1
ATOM 678 C C . LEU A 1 87 ? 17.446 -1.189 -18.050 1.00 59.78 87 LEU A C 1
ATOM 680 O O . LEU A 1 87 ? 17.575 -0.419 -18.998 1.00 59.78 87 LEU A O 1
ATOM 684 N N . SER A 1 88 ? 16.279 -1.437 -17.464 1.00 62.97 88 SER A N 1
ATOM 685 C CA . SER A 1 88 ? 15.070 -0.674 -17.761 1.00 62.97 88 SER A CA 1
ATOM 686 C C . SER A 1 88 ? 14.595 0.036 -16.504 1.00 62.97 88 SER A C 1
ATOM 688 O O . SER A 1 88 ? 14.588 -0.531 -15.407 1.00 62.97 88 SER A O 1
ATOM 690 N N . THR A 1 89 ? 14.200 1.291 -16.666 1.00 64.88 89 THR A N 1
ATOM 691 C CA . THR A 1 89 ? 13.527 2.050 -15.618 1.00 64.88 89 THR A CA 1
ATOM 692 C C . THR A 1 89 ? 12.049 1.718 -15.703 1.00 64.88 89 THR A C 1
ATOM 694 O O . THR A 1 89 ? 11.402 2.029 -16.698 1.00 64.88 89 THR A O 1
ATOM 697 N N . THR A 1 90 ? 11.525 1.054 -14.678 1.00 64.69 90 THR A N 1
ATOM 698 C CA . THR A 1 90 ? 10.117 0.661 -14.637 1.00 64.69 90 THR A CA 1
ATOM 699 C C . THR A 1 90 ? 9.377 1.560 -13.659 1.00 64.69 90 THR A C 1
ATOM 701 O O . THR A 1 90 ? 9.784 1.704 -12.504 1.00 64.69 90 THR A O 1
ATOM 704 N N . HIS A 1 91 ? 8.311 2.195 -14.140 1.00 65.94 91 HIS A N 1
ATOM 705 C CA . HIS A 1 91 ? 7.449 3.046 -13.331 1.00 65.94 91 HIS A CA 1
ATOM 706 C C . HIS A 1 91 ? 6.222 2.245 -12.908 1.00 65.94 91 HIS A C 1
ATOM 708 O O . HIS A 1 91 ? 5.646 1.547 -13.728 1.00 65.94 91 HIS A O 1
ATOM 714 N N . LEU A 1 92 ? 5.817 2.361 -11.645 1.00 69.56 92 LEU A N 1
ATOM 715 C CA . LEU A 1 92 ? 4.527 1.835 -11.203 1.00 69.56 92 LEU A CA 1
ATOM 716 C C . LEU A 1 92 ? 3.404 2.680 -11.813 1.00 69.56 92 LEU A C 1
ATOM 718 O O . LEU A 1 92 ? 3.462 3.907 -11.735 1.00 69.56 92 LEU A O 1
ATOM 722 N N . ALA A 1 93 ? 2.393 2.043 -12.398 1.00 70.50 93 ALA A N 1
ATOM 723 C CA . ALA A 1 93 ? 1.213 2.721 -12.930 1.00 70.50 93 ALA A CA 1
ATOM 724 C C . ALA A 1 93 ? 0.206 3.050 -11.816 1.00 70.50 93 ALA A C 1
ATOM 726 O O . ALA A 1 93 ? -0.294 4.170 -11.735 1.00 70.50 93 ALA A O 1
ATOM 727 N N . ALA A 1 94 ? -0.050 2.097 -10.924 1.00 78.00 94 ALA A N 1
ATOM 728 C CA . ALA A 1 94 ? -0.894 2.268 -9.746 1.00 78.00 94 ALA A CA 1
ATOM 729 C C . ALA A 1 94 ? -0.544 1.226 -8.681 1.00 78.00 94 ALA A C 1
ATOM 731 O O . ALA A 1 94 ? -0.020 0.149 -8.994 1.00 78.00 94 ALA A O 1
ATOM 732 N N . MET A 1 95 ? -0.865 1.541 -7.428 1.00 89.50 95 MET A N 1
ATOM 733 C CA . MET A 1 95 ? -0.713 0.623 -6.307 1.00 89.50 95 MET A CA 1
ATO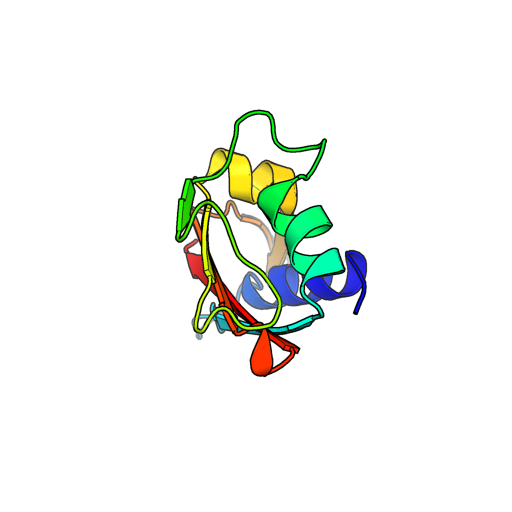M 734 C C . MET A 1 95 ? -1.942 0.678 -5.400 1.00 89.50 95 MET A C 1
ATOM 736 O O . MET A 1 95 ? -2.433 1.755 -5.081 1.00 89.50 95 MET A O 1
ATOM 740 N N . CYS A 1 96 ? -2.405 -0.484 -4.953 1.00 92.75 96 CYS A N 1
ATOM 741 C CA . CYS A 1 96 ? -3.477 -0.613 -3.970 1.00 92.75 96 CYS A CA 1
ATOM 742 C C . CYS A 1 96 ? -2.989 -1.476 -2.809 1.00 92.75 96 CYS A C 1
ATOM 744 O O . CYS A 1 96 ? -2.387 -2.531 -3.023 1.00 92.75 96 CYS A O 1
ATOM 746 N N . VAL A 1 97 ? -3.229 -1.030 -1.581 1.00 94.25 97 VAL A N 1
ATOM 747 C CA . VAL A 1 97 ? -2.852 -1.756 -0.372 1.00 94.25 97 VAL A CA 1
ATOM 748 C C . VAL A 1 97 ? -4.107 -2.102 0.407 1.00 94.25 97 VAL A C 1
ATOM 750 O O . VAL A 1 97 ? -4.843 -1.219 0.832 1.00 94.25 97 VAL A O 1
ATOM 753 N N . VAL A 1 98 ? -4.335 -3.399 0.602 1.00 96.56 98 VAL A N 1
ATOM 754 C CA . VAL A 1 98 ? -5.440 -3.936 1.400 1.00 96.56 98 VAL A CA 1
ATOM 755 C C . VAL A 1 98 ? -4.873 -4.431 2.720 1.00 96.56 98 VAL A C 1
ATOM 757 O O . VAL A 1 98 ? -4.091 -5.383 2.737 1.00 96.56 98 VAL A O 1
ATOM 760 N N . PHE A 1 99 ? -5.253 -3.798 3.817 1.00 97.50 99 PHE A N 1
ATOM 761 C CA . PHE A 1 99 ? -4.821 -4.126 5.165 1.00 97.50 99 PHE A CA 1
ATOM 762 C C . PHE A 1 99 ? -5.958 -4.756 5.964 1.00 97.50 99 PHE A C 1
ATOM 764 O O . PHE A 1 99 ? -7.105 -4.322 5.892 1.00 97.50 99 PHE A O 1
ATOM 771 N N . TYR A 1 100 ? -5.623 -5.798 6.717 1.00 96.75 100 TYR A N 1
ATOM 772 C CA . TYR A 1 100 ? -6.517 -6.500 7.630 1.00 96.75 100 TYR A CA 1
ATOM 773 C C . TYR A 1 100 ? -5.966 -6.329 9.055 1.00 96.75 100 TYR A C 1
ATOM 775 O O . TYR A 1 100 ? -5.157 -7.169 9.474 1.00 96.75 100 TYR A O 1
ATOM 783 N N . PRO A 1 101 ? -6.366 -5.261 9.778 1.00 95.62 101 PRO A N 1
ATOM 784 C CA . PRO A 1 101 ? -5.844 -4.920 11.105 1.00 95.62 101 PRO A CA 1
ATOM 785 C C . PRO A 1 101 ? -5.882 -6.086 12.088 1.00 95.62 101 PRO A C 1
ATOM 787 O O . PRO A 1 101 ? -4.834 -6.531 12.552 1.00 95.62 101 PRO A O 1
ATOM 790 N N . GLY A 1 102 ? -7.054 -6.705 12.266 1.00 93.25 102 GLY A N 1
ATOM 791 C CA . GLY A 1 102 ? -7.227 -7.844 13.174 1.00 93.25 102 GLY A CA 1
ATOM 792 C C . GLY A 1 102 ? -6.420 -9.101 12.812 1.00 93.25 102 GLY A C 1
ATOM 793 O O . GLY A 1 102 ? -6.390 -10.057 13.582 1.00 93.25 102 GLY A O 1
ATOM 794 N N . ARG A 1 103 ? -5.766 -9.133 11.642 1.00 93.62 103 ARG A N 1
ATOM 795 C CA . ARG A 1 103 ? -4.865 -10.220 11.221 1.00 93.62 103 ARG A CA 1
ATOM 796 C C . ARG A 1 103 ? -3.391 -9.812 11.220 1.00 93.62 103 ARG A C 1
ATOM 798 O O . ARG A 1 103 ? -2.545 -10.681 11.034 1.00 93.62 103 ARG A O 1
ATOM 805 N N . GLY A 1 104 ? -3.073 -8.523 11.358 1.00 94.00 104 GLY A N 1
ATOM 806 C CA . GLY A 1 104 ? -1.707 -8.012 11.221 1.00 94.00 104 GLY A CA 1
ATOM 807 C C . GLY A 1 104 ? -1.103 -8.283 9.838 1.00 94.00 104 GLY A C 1
ATOM 808 O O . GLY A 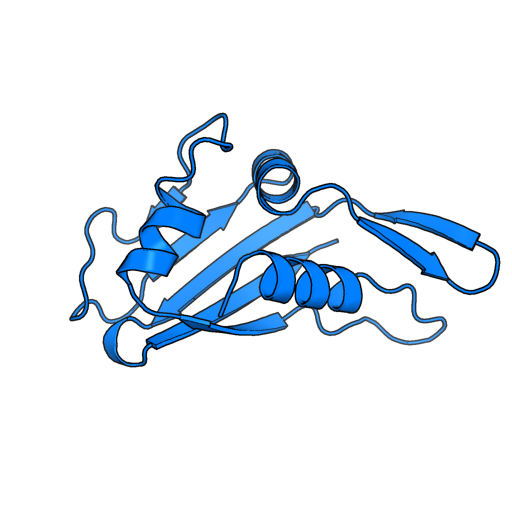1 104 ? 0.083 -8.602 9.714 1.00 94.00 104 GLY A O 1
ATOM 809 N N . THR A 1 105 ? -1.925 -8.238 8.783 1.00 95.06 105 THR A N 1
ATOM 810 C CA . THR A 1 105 ? -1.483 -8.554 7.414 1.00 95.06 105 THR A CA 1
ATOM 811 C C . THR A 1 105 ? -1.946 -7.521 6.404 1.00 95.06 105 THR A C 1
ATOM 813 O O . THR A 1 105 ? -3.104 -7.113 6.434 1.00 95.06 105 THR A O 1
ATOM 816 N N . ALA A 1 106 ? -1.079 -7.185 5.448 1.00 95.56 106 ALA A N 1
ATOM 817 C CA . ALA A 1 106 ? -1.426 -6.371 4.288 1.00 95.56 106 ALA A CA 1
ATOM 818 C C . ALA A 1 106 ? -1.092 -7.081 2.973 1.00 95.56 106 ALA A C 1
ATOM 820 O O . ALA A 1 106 ? -0.193 -7.922 2.902 1.00 95.56 106 ALA A O 1
ATOM 821 N N . LYS A 1 107 ? -1.803 -6.708 1.913 1.00 94.56 107 LYS A N 1
ATOM 822 C CA . LYS A 1 107 ? -1.544 -7.126 0.537 1.00 94.56 107 LYS A CA 1
ATOM 823 C C . LYS A 1 107 ? -1.359 -5.899 -0.333 1.00 94.56 107 LYS A C 1
ATOM 825 O O . LYS A 1 107 ? -2.250 -5.060 -0.392 1.00 94.56 107 LYS A O 1
ATOM 830 N N . ILE A 1 108 ? -0.229 -5.820 -1.022 1.00 90.94 108 ILE A N 1
ATOM 831 C CA . ILE A 1 108 ? 0.040 -4.790 -2.022 1.00 90.94 108 ILE A CA 1
ATOM 832 C C . ILE A 1 108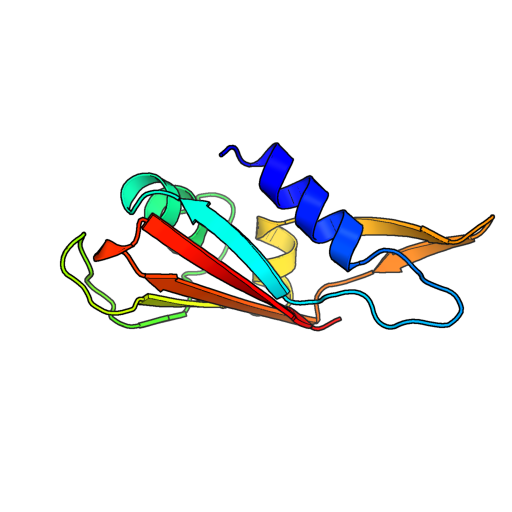 ? -0.236 -5.378 -3.397 1.00 90.94 108 ILE A C 1
ATOM 834 O O . ILE A 1 108 ? 0.331 -6.413 -3.743 1.00 90.94 108 ILE A O 1
ATOM 838 N N . TRP A 1 109 ? -1.060 -4.691 -4.172 1.00 89.00 109 TRP A N 1
ATOM 839 C CA . TRP A 1 109 ? -1.312 -4.940 -5.582 1.00 89.00 109 TRP A CA 1
ATOM 840 C C . TRP A 1 109 ? -0.616 -3.860 -6.394 1.00 89.00 109 TRP A C 1
ATOM 842 O O . TRP A 1 109 ? -0.828 -2.671 -6.164 1.00 89.00 109 TRP A O 1
ATOM 852 N N . LEU A 1 110 ? 0.229 -4.283 -7.326 1.00 84.38 110 LEU A N 1
ATOM 853 C CA . LEU A 1 110 ? 1.007 -3.410 -8.191 1.00 84.38 110 LEU A CA 1
ATOM 854 C C . LEU A 1 110 ? 0.515 -3.536 -9.632 1.00 84.38 110 LEU A C 1
ATOM 856 O O . LEU A 1 110 ? 0.206 -4.624 -10.111 1.00 84.38 110 LEU A O 1
ATOM 860 N N . SER A 1 111 ? 0.497 -2.422 -10.346 1.00 76.31 111 SER A N 1
ATOM 861 C CA . SER A 1 111 ? 0.404 -2.412 -11.804 1.00 76.31 111 SER A CA 1
ATOM 862 C C . SER A 1 111 ? 1.591 -1.646 -12.370 1.00 76.31 111 SER A C 1
ATOM 864 O O . SER A 1 111 ? 2.111 -0.724 -11.731 1.00 76.31 111 SER A O 1
ATOM 866 N N . VAL A 1 112 ? 2.050 -2.083 -13.538 1.00 68.19 112 VAL A N 1
ATOM 867 C CA . VAL A 1 112 ? 3.256 -1.601 -14.212 1.00 68.19 112 VAL A CA 1
ATOM 868 C C . VAL A 1 112 ? 2.871 -1.026 -15.560 1.00 68.19 112 VAL A C 1
ATOM 870 O O . VAL A 1 112 ? 2.087 -1.713 -16.250 1.00 68.19 112 VAL A O 1
#

Organism: Penicillium canescens (NCBI:txid5083)

Sequence (112 aa):
MDKKQIGDRVKAALALNKYALNRTVINLQIDTAFFRTFFVDNDKLSKPVSITPTEFDDTSPVVVVEFSRHQAAELLGVSKVKGGNRLSTTHLAAMCVVFYPGRGTAKIWLSV

pLDDT: mean 81.62, std 13.4, range [51.81, 97.5]

Radius of gyration: 14.38 Å; chains: 1; bounding box: 35×31×36 Å